Protein AF-A0A484QSN4-F1 (afdb_monomer_lite)

Foldseek 3Di:
DADPVRHDPPDDDDPDLAAEEDEDADLCVQADPVGGPPVVVVVVVVVQVPDPRYHYHYPVRVVVVVVVVVVVPDD

Structure (mmCIF, N/CA/C/O backbone):
data_AF-A0A484QSN4-F1
#
_entry.id   AF-A0A484QSN4-F1
#
loop_
_atom_site.group_PDB
_atom_site.id
_atom_site.type_symbol
_atom_site.label_atom_id
_atom_site.label_alt_id
_atom_site.label_comp_id
_atom_site.label_asym_id
_atom_site.label_entity_id
_atom_site.label_seq_id
_atom_site.pdbx_PDB_ins_code
_atom_site.Cartn_x
_atom_site.Cartn_y
_atom_site.Cartn_z
_atom_site.occupancy
_atom_site.B_iso_or_equiv
_atom_site.auth_seq_id
_atom_site.auth_comp_id
_atom_site.auth_asym_id
_atom_site.auth_atom_id
_atom_site.pdbx_PDB_model_num
ATOM 1 N N . MET A 1 1 ? 14.111 -9.872 -32.377 1.00 67.94 1 MET A N 1
ATOM 2 C CA . MET A 1 1 ? 15.284 -8.999 -32.648 1.00 67.94 1 MET A CA 1
ATOM 3 C C . MET A 1 1 ? 15.761 -9.255 -34.075 1.00 67.94 1 MET A C 1
ATOM 5 O O . MET A 1 1 ? 15.176 -10.112 -34.733 1.00 67.94 1 MET A O 1
ATOM 9 N N . VAL A 1 2 ? 16.731 -8.490 -34.584 1.00 79.38 2 VAL A N 1
ATOM 10 C CA . VAL A 1 2 ? 17.327 -8.736 -35.908 1.00 79.38 2 VAL A CA 1
ATOM 11 C C . VAL A 1 2 ? 18.833 -8.924 -35.790 1.00 79.38 2 VAL A C 1
ATOM 13 O O . VAL A 1 2 ? 19.443 -8.352 -34.886 1.00 79.38 2 VAL A O 1
ATOM 16 N N . ASP A 1 3 ? 19.407 -9.748 -36.663 1.00 83.44 3 ASP A N 1
ATOM 17 C CA . ASP A 1 3 ? 20.856 -9.924 -36.753 1.00 83.44 3 ASP A CA 1
ATOM 18 C C . ASP A 1 3 ? 21.541 -8.690 -37.378 1.00 83.44 3 ASP A C 1
ATOM 20 O O . ASP A 1 3 ? 20.906 -7.700 -37.753 1.00 83.44 3 ASP A O 1
ATOM 24 N N . GLU A 1 4 ? 22.864 -8.759 -37.506 1.00 87.25 4 GLU A N 1
ATOM 25 C CA . GLU A 1 4 ? 23.701 -7.743 -38.159 1.00 87.25 4 GLU A CA 1
ATOM 26 C C . GLU A 1 4 ? 23.372 -7.506 -39.648 1.00 87.25 4 GLU A C 1
ATOM 28 O O . GLU A 1 4 ? 23.852 -6.545 -40.252 1.00 87.25 4 GLU A O 1
ATOM 33 N N . HIS A 1 5 ? 22.506 -8.335 -40.231 1.00 83.75 5 HIS A N 1
ATOM 34 C CA . HIS A 1 5 ? 22.005 -8.240 -41.598 1.00 83.75 5 HIS A CA 1
ATOM 35 C C . HIS A 1 5 ? 20.506 -7.899 -41.670 1.00 83.75 5 HIS A C 1
ATOM 37 O O . HIS A 1 5 ? 19.948 -7.821 -42.764 1.00 83.75 5 HIS A O 1
ATOM 43 N N . GLY A 1 6 ? 19.852 -7.642 -40.533 1.00 76.44 6 GLY A N 1
ATOM 44 C CA . GLY A 1 6 ? 18.440 -7.277 -40.470 1.00 76.44 6 GLY A CA 1
ATOM 45 C C . GLY A 1 6 ? 17.461 -8.454 -40.552 1.00 76.44 6 GLY A C 1
ATOM 46 O O . GLY A 1 6 ? 16.256 -8.216 -40.644 1.00 76.44 6 GLY A O 1
ATOM 47 N N . ASN A 1 7 ? 17.924 -9.708 -40.502 1.00 85.19 7 ASN A N 1
ATOM 48 C CA . ASN A 1 7 ? 17.040 -10.873 -40.544 1.00 85.19 7 ASN A CA 1
ATOM 49 C C . ASN A 1 7 ? 16.384 -11.118 -39.175 1.00 85.19 7 ASN A C 1
ATOM 51 O O . ASN A 1 7 ? 17.062 -10.996 -38.151 1.00 85.19 7 ASN A O 1
ATOM 55 N N . PRO A 1 8 ? 15.095 -11.507 -39.115 1.00 80.06 8 PRO A N 1
ATOM 56 C CA . PRO A 1 8 ? 14.428 -11.836 -37.856 1.00 80.06 8 PRO A CA 1
ATOM 57 C C . PRO A 1 8 ? 15.100 -13.028 -37.159 1.00 80.06 8 PRO A C 1
ATOM 59 O O . PRO A 1 8 ? 15.220 -14.099 -37.748 1.00 80.06 8 PRO A O 1
ATOM 62 N N . THR A 1 9 ? 15.491 -12.874 -35.891 1.00 82.31 9 THR A N 1
ATOM 63 C CA . THR A 1 9 ? 16.230 -13.913 -35.140 1.00 82.31 9 THR A CA 1
ATOM 64 C C . THR A 1 9 ? 15.356 -15.045 -34.586 1.00 82.31 9 THR A C 1
ATOM 66 O O . THR A 1 9 ? 15.873 -15.967 -33.966 1.00 82.31 9 THR A O 1
ATOM 69 N N . GLY A 1 10 ? 14.033 -14.996 -34.773 1.00 75.38 10 GLY A N 1
ATOM 70 C CA . GLY A 1 10 ? 13.094 -15.977 -34.202 1.00 75.38 10 GLY A CA 1
ATOM 71 C C . GLY A 1 10 ? 12.887 -15.855 -32.685 1.00 75.38 10 GLY A C 1
ATOM 72 O O . GLY A 1 10 ? 12.142 -16.636 -32.101 1.00 75.38 10 GLY A O 1
ATOM 73 N N . GLU A 1 11 ? 13.521 -14.873 -32.044 1.00 77.69 11 GLU A N 1
ATOM 74 C CA . GLU A 1 11 ? 13.338 -14.562 -30.628 1.00 77.69 11 GLU A CA 1
ATOM 75 C C . GLU A 1 11 ? 12.215 -13.533 -30.450 1.00 77.69 11 GLU A C 1
ATOM 77 O O . GLU A 1 11 ? 12.379 -12.342 -30.757 1.00 77.69 11 GLU A O 1
ATOM 82 N N . ASP A 1 12 ? 11.086 -13.997 -29.917 1.00 69.44 12 ASP A N 1
ATOM 83 C CA . ASP A 1 12 ? 9.981 -13.149 -29.481 1.00 69.44 12 ASP A CA 1
ATOM 84 C C . ASP A 1 12 ? 10.224 -12.679 -28.040 1.00 69.44 12 ASP A C 1
ATOM 86 O O . ASP A 1 12 ? 10.015 -13.407 -27.068 1.00 69.44 12 ASP A O 1
ATOM 90 N N . VAL A 1 13 ? 10.679 -11.433 -27.886 1.00 67.94 13 VAL A N 1
ATOM 91 C CA . VAL A 1 13 ? 10.797 -10.792 -26.570 1.00 67.94 13 VAL A CA 1
ATOM 92 C C . VAL A 1 13 ? 9.473 -10.113 -26.240 1.00 67.94 13 VAL A C 1
ATOM 94 O O . VAL A 1 13 ? 9.173 -9.021 -26.726 1.00 67.94 13 VAL A O 1
ATOM 97 N N . PHE A 1 14 ? 8.678 -10.742 -25.381 1.00 69.06 14 PHE A N 1
ATOM 98 C CA . PHE A 1 14 ? 7.480 -10.119 -24.830 1.00 69.06 14 PHE A CA 1
ATOM 99 C C . PHE A 1 14 ? 7.868 -9.198 -23.676 1.00 69.06 14 PHE A C 1
ATOM 101 O O . PHE A 1 14 ? 8.318 -9.645 -22.623 1.00 69.06 14 PHE A O 1
ATOM 108 N N . ASN A 1 15 ? 7.666 -7.894 -23.850 1.00 69.44 15 ASN A N 1
ATOM 109 C CA . ASN A 1 15 ? 7.877 -6.922 -22.783 1.00 69.44 15 ASN A CA 1
ATOM 110 C C . ASN A 1 15 ? 6.634 -6.883 -21.875 1.00 69.44 15 ASN A C 1
ATOM 112 O O . ASN A 1 15 ? 5.831 -5.950 -21.931 1.00 69.44 15 ASN A O 1
ATOM 116 N N . PHE A 1 16 ? 6.411 -7.946 -21.098 1.00 71.69 16 PHE A N 1
ATOM 117 C CA . PHE A 1 16 ? 5.287 -8.009 -20.165 1.00 71.69 16 PHE A CA 1
ATOM 118 C C . PHE A 1 16 ? 5.690 -7.387 -18.828 1.00 71.69 16 PHE A C 1
ATOM 120 O O . PHE A 1 16 ? 6.652 -7.815 -18.194 1.00 71.69 16 PHE A O 1
ATOM 127 N N . LYS A 1 17 ? 4.938 -6.378 -18.381 1.00 71.12 17 LYS A N 1
ATOM 128 C CA . LYS A 1 17 ? 5.032 -5.840 -17.019 1.00 71.12 17 LYS A CA 1
ATOM 129 C C . LYS A 1 17 ? 3.880 -6.423 -16.203 1.00 71.12 17 LYS A C 1
ATOM 131 O O . LYS A 1 17 ? 2.782 -5.863 -16.260 1.00 71.12 17 LYS A O 1
ATOM 136 N N . PRO A 1 18 ? 4.071 -7.561 -15.514 1.00 73.81 18 PRO A N 1
ATOM 137 C CA . PRO A 1 18 ? 3.006 -8.147 -14.715 1.00 73.81 18 PRO A CA 1
ATOM 138 C C . PRO A 1 18 ? 2.598 -7.159 -13.622 1.00 73.81 18 PRO A C 1
ATOM 140 O O . PRO A 1 18 ? 3.453 -6.612 -12.928 1.00 73.81 18 PRO A O 1
ATOM 143 N N . ARG A 1 19 ? 1.290 -6.921 -13.491 1.00 87.31 19 ARG A N 1
ATOM 144 C CA . ARG A 1 19 ? 0.735 -6.265 -12.307 1.00 87.31 19 ARG A CA 1
ATOM 145 C C . ARG A 1 19 ? 0.431 -7.334 -11.275 1.00 87.31 19 ARG A C 1
ATOM 147 O O . ARG A 1 19 ? -0.267 -8.298 -11.587 1.00 87.31 19 ARG A O 1
ATOM 154 N N . ALA A 1 20 ? 0.952 -7.160 -10.072 1.00 92.31 20 ALA A N 1
ATOM 155 C CA . ALA A 1 20 ? 0.653 -8.017 -8.937 1.00 92.31 20 ALA A CA 1
ATOM 156 C C . ALA A 1 20 ? -0.071 -7.223 -7.850 1.00 92.31 20 ALA A C 1
ATOM 158 O O . ALA A 1 20 ? 0.091 -6.010 -7.751 1.00 92.31 20 ALA A O 1
ATOM 159 N N . PHE A 1 21 ? -0.834 -7.924 -7.018 1.00 95.31 21 PHE A N 1
ATOM 160 C CA . PHE A 1 21 ? -1.418 -7.366 -5.804 1.00 95.31 21 PHE A CA 1
ATOM 161 C C . PHE A 1 21 ? -0.822 -8.067 -4.592 1.00 95.31 21 PHE A C 1
ATOM 163 O O . PHE A 1 21 ? -0.691 -9.292 -4.584 1.00 95.31 21 PHE A O 1
ATOM 170 N N . ILE A 1 22 ? -0.498 -7.296 -3.560 1.00 96.50 22 ILE A N 1
ATOM 171 C CA . ILE A 1 22 ? -0.136 -7.820 -2.244 1.00 96.50 22 ILE A CA 1
ATOM 172 C C . ILE A 1 22 ? -1.191 -7.341 -1.256 1.00 96.50 22 ILE A C 1
ATOM 174 O O . ILE A 1 22 ? -1.426 -6.140 -1.137 1.00 96.50 22 ILE A O 1
ATOM 178 N N . VAL A 1 23 ? -1.802 -8.285 -0.538 1.00 97.69 23 VAL A N 1
ATOM 179 C CA . VAL A 1 23 ? -2.740 -7.988 0.548 1.00 97.69 23 VAL A CA 1
ATOM 180 C C . VAL A 1 23 ? -2.052 -8.277 1.876 1.00 97.69 23 VAL A C 1
ATOM 182 O O . VAL A 1 23 ? -1.715 -9.429 2.150 1.00 97.69 23 VAL A O 1
ATOM 185 N N . ILE A 1 24 ? -1.781 -7.240 2.670 1.00 97.12 24 ILE A N 1
ATOM 186 C CA . ILE A 1 24 ? -0.971 -7.357 3.890 1.00 97.12 24 ILE A CA 1
ATOM 187 C C . ILE A 1 24 ? -1.303 -6.271 4.920 1.00 97.12 24 ILE A C 1
ATOM 189 O O . ILE A 1 24 ? -1.484 -5.111 4.566 1.00 97.12 24 ILE A O 1
ATOM 193 N N . GLY A 1 25 ? -1.322 -6.647 6.201 1.00 96.88 25 GLY A N 1
ATOM 194 C CA . GLY A 1 25 ? -1.483 -5.720 7.328 1.00 96.88 25 GLY A CA 1
ATOM 195 C C . GLY A 1 25 ? -2.858 -5.047 7.417 1.00 96.88 25 GLY A C 1
ATOM 196 O O . GLY A 1 25 ? -3.808 -5.414 6.719 1.00 96.88 25 GLY A O 1
ATOM 197 N N . SER A 1 26 ? -2.963 -4.058 8.303 1.00 97.06 26 SER A 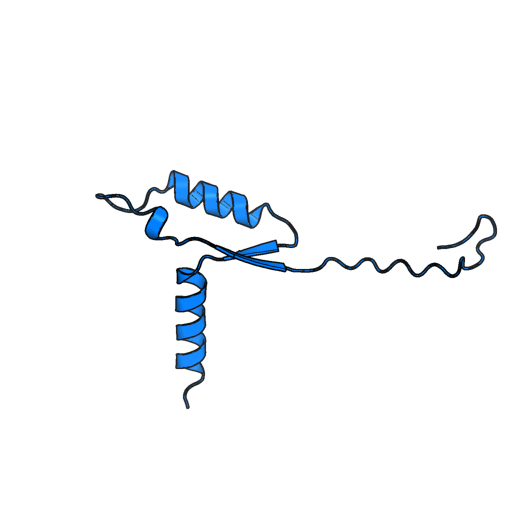N 1
ATOM 198 C CA . SER A 1 26 ? -4.161 -3.246 8.550 1.00 97.06 26 SER A CA 1
ATOM 199 C C . SER A 1 26 ? -3.797 -1.785 8.823 1.00 97.06 26 SER A C 1
ATOM 201 O O . SER A 1 26 ? -2.815 -1.494 9.503 1.00 97.06 26 SER A O 1
ATOM 203 N N . LEU A 1 27 ? -4.632 -0.848 8.362 1.00 95.38 27 LEU A N 1
ATOM 204 C CA . LEU A 1 27 ? -4.488 0.580 8.675 1.00 95.38 27 LEU A CA 1
ATOM 205 C C . LEU A 1 27 ? -4.615 0.863 10.181 1.00 95.38 27 LEU A C 1
ATOM 207 O O . LEU A 1 27 ? -4.052 1.842 10.674 1.00 95.38 27 LEU A O 1
ATOM 211 N N . ASN A 1 28 ? -5.295 -0.012 10.930 1.00 95.19 28 ASN A N 1
ATOM 212 C CA . ASN A 1 28 ? -5.395 0.094 12.386 1.00 95.19 28 ASN A CA 1
ATOM 213 C C . ASN A 1 28 ? -4.039 -0.027 13.094 1.00 95.19 28 ASN A C 1
ATOM 215 O O . ASN A 1 28 ? -3.903 0.461 14.211 1.00 95.19 28 ASN A O 1
ATOM 219 N N . GLU A 1 29 ? -3.016 -0.603 12.457 1.00 95.62 29 GLU A N 1
ATOM 220 C CA . GLU A 1 29 ? -1.655 -0.653 13.010 1.00 95.62 29 GLU A CA 1
ATOM 221 C C . GLU A 1 29 ? -1.021 0.746 13.149 1.00 95.62 29 GLU A C 1
ATOM 223 O O . GLU A 1 29 ? -0.051 0.933 13.890 1.00 95.62 29 GLU A O 1
ATOM 228 N N . PHE A 1 30 ? -1.579 1.756 12.471 1.00 96.69 30 PHE A N 1
ATOM 229 C CA . PHE A 1 30 ? -1.175 3.156 12.603 1.00 96.69 30 PHE A CA 1
ATOM 230 C C . PHE A 1 30 ? -1.954 3.915 13.684 1.00 96.69 30 PHE A C 1
ATOM 232 O O . PHE A 1 30 ? -1.633 5.075 13.952 1.00 96.69 30 PHE A O 1
ATOM 239 N N . MET A 1 31 ? -2.950 3.295 14.321 1.00 96.44 31 MET A N 1
ATOM 240 C CA . MET A 1 31 ? -3.724 3.908 15.399 1.00 96.44 31 MET A CA 1
ATOM 241 C C . MET A 1 31 ? -2.967 3.811 16.726 1.00 96.44 31 MET A C 1
ATOM 243 O O . MET A 1 31 ? -2.605 2.728 17.178 1.00 96.44 31 MET A O 1
ATOM 247 N N . GLY A 1 32 ? -2.737 4.955 17.364 1.00 93.88 32 GLY A N 1
ATOM 248 C CA . GLY A 1 32 ? -2.303 5.051 18.756 1.00 93.88 32 GLY A CA 1
ATOM 249 C C . GLY A 1 32 ? -3.453 5.457 19.677 1.00 93.88 32 GLY A C 1
ATOM 250 O O . GLY A 1 32 ? -4.554 5.767 19.223 1.00 93.88 32 GLY A O 1
ATOM 251 N N . GLU A 1 33 ? -3.181 5.523 20.981 1.00 93.25 33 GLU A N 1
ATOM 252 C CA . GLU A 1 33 ? -4.182 5.875 22.005 1.00 93.25 33 GLU A CA 1
ATOM 253 C C . GLU A 1 33 ? -4.868 7.228 21.755 1.00 93.25 33 GLU A C 1
ATOM 255 O O . GLU A 1 33 ? -6.036 7.406 22.087 1.00 93.25 33 GLU A O 1
ATOM 260 N N . GLN A 1 34 ? -4.151 8.179 21.150 1.00 94.75 34 GLN A N 1
ATOM 261 C CA . GLN A 1 34 ? -4.634 9.539 20.882 1.00 94.75 34 GLN A CA 1
ATOM 262 C C . GLN A 1 34 ? -4.983 9.781 19.404 1.00 94.75 34 GLN A C 1
ATOM 264 O O . GLN A 1 34 ? -5.173 10.924 18.992 1.00 94.75 34 GLN A O 1
ATOM 269 N N . GLY A 1 35 ? -5.070 8.719 18.595 1.00 94.94 35 GLY A N 1
ATOM 270 C CA . GLY A 1 35 ? -5.425 8.792 17.177 1.00 94.94 35 GLY A CA 1
ATOM 271 C C . GLY A 1 35 ? -4.329 8.297 16.235 1.00 94.94 35 GLY A C 1
ATOM 272 O O . GLY A 1 35 ? -3.404 7.590 16.630 1.00 94.94 35 GLY A O 1
ATOM 273 N N . VAL A 1 36 ? -4.460 8.645 14.954 1.00 97.06 36 VAL A N 1
ATOM 274 C CA . VAL A 1 36 ? -3.584 8.157 13.876 1.00 97.06 36 VAL A CA 1
ATOM 275 C C . VAL A 1 36 ? -2.170 8.723 14.013 1.00 97.06 36 VAL A C 1
ATOM 277 O O . VAL A 1 36 ? -1.975 9.939 14.060 1.00 97.06 36 VAL A O 1
ATOM 280 N N . ASN A 1 37 ? -1.168 7.850 13.950 1.00 97.75 37 ASN A N 1
ATOM 281 C CA . ASN A 1 37 ? 0.216 8.240 13.726 1.00 97.75 37 ASN A CA 1
ATOM 282 C C . ASN A 1 37 ? 0.415 8.653 12.255 1.00 97.75 37 ASN A C 1
ATOM 284 O O . ASN A 1 37 ? 0.621 7.816 11.373 1.00 97.75 37 ASN A O 1
ATOM 288 N N . GLN A 1 38 ? 0.342 9.961 12.004 1.00 97.31 38 GLN A N 1
ATOM 289 C CA . GLN A 1 38 ? 0.401 10.550 10.661 1.00 97.31 38 GLN A C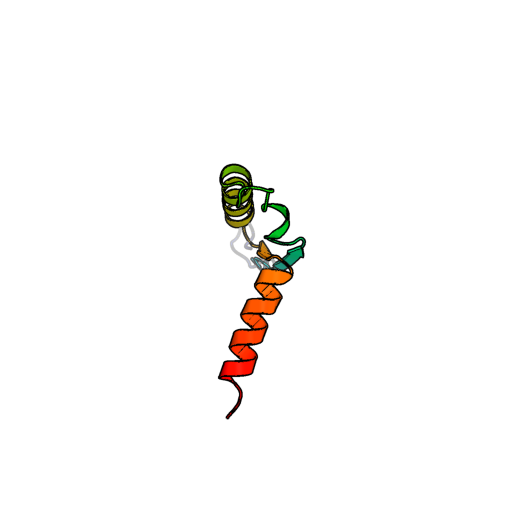A 1
ATOM 290 C C . GLN A 1 38 ? 1.718 10.259 9.930 1.00 97.31 38 GLN A C 1
ATOM 292 O O . GLN A 1 38 ? 1.703 10.028 8.723 1.00 97.31 38 GLN A O 1
ATOM 297 N N . ASP A 1 39 ? 2.845 10.226 10.643 1.00 97.56 39 ASP A N 1
ATOM 298 C CA . ASP A 1 39 ? 4.157 9.995 10.032 1.00 97.56 39 ASP A CA 1
ATOM 299 C C . ASP A 1 39 ? 4.308 8.553 9.542 1.00 97.56 39 ASP A C 1
ATOM 301 O O . ASP A 1 39 ? 4.795 8.321 8.431 1.00 97.56 39 ASP A O 1
ATOM 305 N N . LYS A 1 40 ? 3.841 7.575 10.330 1.00 97.06 40 LYS A N 1
ATOM 306 C CA . LYS A 1 40 ? 3.827 6.164 9.919 1.00 97.06 40 LYS A CA 1
ATOM 307 C C . LYS A 1 40 ? 2.888 5.934 8.742 1.00 97.06 40 LYS A C 1
ATOM 309 O O . LYS A 1 40 ? 3.302 5.311 7.767 1.00 97.06 40 LYS A O 1
ATOM 314 N N . LEU A 1 41 ? 1.671 6.481 8.808 1.00 97.50 41 LEU A N 1
ATOM 315 C CA . LEU A 1 41 ? 0.705 6.377 7.717 1.00 97.50 41 LEU A CA 1
ATOM 316 C C . LEU A 1 41 ? 1.270 6.992 6.430 1.00 97.50 41 LEU A C 1
ATOM 318 O O . LEU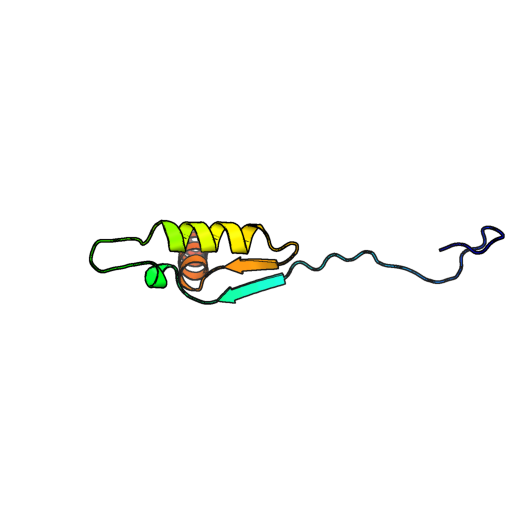 A 1 41 ? 1.305 6.336 5.395 1.00 97.50 41 LEU A O 1
ATOM 322 N N . ARG A 1 42 ? 1.802 8.218 6.497 1.00 97.62 42 ARG A N 1
ATOM 323 C CA . ARG A 1 42 ? 2.431 8.877 5.344 1.00 97.62 42 ARG A CA 1
ATOM 324 C C . ARG A 1 42 ? 3.593 8.060 4.783 1.00 97.62 42 ARG A C 1
ATOM 326 O O . ARG A 1 42 ? 3.713 7.942 3.568 1.00 97.62 42 ARG A O 1
ATOM 333 N N . SER A 1 43 ? 4.442 7.506 5.644 1.00 97.88 43 SER A N 1
ATOM 334 C CA . SER A 1 43 ? 5.572 6.675 5.211 1.00 97.88 43 SER A CA 1
ATOM 335 C C . SER A 1 43 ? 5.098 5.414 4.487 1.00 97.88 43 SER A C 1
ATOM 337 O O . SER A 1 43 ? 5.663 5.059 3.455 1.00 97.88 43 SER A O 1
ATOM 339 N N . PHE A 1 44 ? 4.034 4.775 4.980 1.00 97.44 44 PHE A N 1
ATOM 340 C CA . PHE A 1 44 ? 3.411 3.629 4.323 1.00 97.44 44 PHE A CA 1
ATOM 341 C C . PHE A 1 44 ? 2.843 3.990 2.943 1.00 97.44 44 PHE A C 1
ATOM 343 O O . PHE A 1 44 ? 3.138 3.304 1.965 1.00 97.44 44 PHE A O 1
ATOM 350 N N . GLU A 1 45 ? 2.105 5.097 2.839 1.00 97.44 45 GLU A N 1
ATOM 351 C CA . GLU A 1 45 ? 1.537 5.576 1.572 1.00 97.44 45 GLU A CA 1
ATOM 352 C C . GLU A 1 45 ? 2.615 5.877 0.523 1.00 97.44 45 GLU A C 1
ATOM 354 O O . GLU A 1 45 ? 2.515 5.457 -0.635 1.00 97.44 45 GLU A O 1
ATOM 359 N N . LEU A 1 46 ? 3.681 6.569 0.938 1.00 98.06 46 LEU A N 1
ATOM 360 C CA . LEU A 1 46 ? 4.825 6.861 0.077 1.00 98.06 46 LEU A CA 1
ATOM 361 C C . LEU A 1 46 ? 5.524 5.575 -0.369 1.00 98.06 46 LEU A C 1
ATOM 363 O O . LEU A 1 46 ? 5.833 5.429 -1.551 1.00 98.06 46 LEU A O 1
ATOM 367 N N . TYR A 1 47 ? 5.731 4.632 0.554 1.00 97.31 47 TYR A N 1
ATOM 368 C CA . TYR A 1 47 ? 6.336 3.342 0.247 1.00 97.31 47 TYR A CA 1
ATOM 369 C C . TYR A 1 47 ? 5.517 2.578 -0.795 1.00 97.31 47 TYR A C 1
ATOM 371 O O . TYR A 1 47 ? 6.056 2.265 -1.857 1.00 97.31 47 TYR A O 1
ATOM 379 N N . ARG A 1 48 ? 4.219 2.339 -0.557 1.00 96.00 48 ARG A N 1
ATOM 380 C CA . ARG A 1 48 ? 3.395 1.545 -1.485 1.00 96.00 48 ARG A CA 1
ATOM 381 C C . ARG A 1 48 ? 3.268 2.180 -2.865 1.00 96.00 48 ARG A C 1
ATOM 383 O O . ARG A 1 48 ? 3.294 1.465 -3.856 1.00 96.00 48 ARG A O 1
ATOM 390 N N . THR A 1 49 ? 3.209 3.510 -2.931 1.00 95.94 49 THR A N 1
ATOM 391 C CA . THR A 1 49 ? 3.125 4.250 -4.202 1.00 95.94 49 THR A CA 1
ATOM 392 C C . THR A 1 49 ? 4.447 4.223 -4.974 1.00 95.94 49 THR A C 1
ATOM 394 O O . THR A 1 49 ? 4.453 4.316 -6.198 1.00 95.94 49 THR A O 1
ATOM 397 N N . SER A 1 50 ? 5.583 4.091 -4.279 1.00 96.81 50 SER A N 1
ATOM 398 C CA . SER A 1 50 ? 6.902 4.037 -4.921 1.00 96.81 50 SER A CA 1
ATOM 399 C C . SER A 1 50 ? 7.187 2.709 -5.637 1.00 96.81 50 SER A C 1
ATOM 401 O O . SER A 1 50 ? 8.021 2.668 -6.546 1.00 96.81 50 SER A O 1
ATOM 403 N N . ILE A 1 51 ? 6.502 1.623 -5.259 1.00 94.62 51 ILE A N 1
ATOM 404 C CA . ILE A 1 51 ? 6.714 0.303 -5.856 1.00 94.62 51 ILE A CA 1
ATOM 405 C C . ILE A 1 51 ? 6.006 0.231 -7.211 1.00 94.62 51 ILE A C 1
ATOM 407 O O . ILE A 1 51 ? 4.796 0.385 -7.326 1.00 94.62 51 ILE A O 1
ATOM 411 N N . THR A 1 52 ? 6.771 -0.028 -8.270 1.00 92.38 52 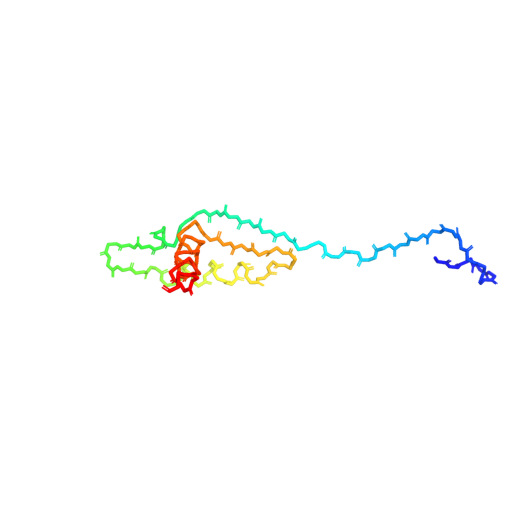THR A N 1
ATOM 412 C CA . THR A 1 52 ? 6.224 -0.123 -9.628 1.00 92.38 52 THR A CA 1
ATOM 413 C C . THR A 1 52 ? 5.778 -1.548 -9.940 1.00 92.38 52 THR A C 1
ATOM 415 O O . THR A 1 52 ? 6.543 -2.492 -9.768 1.00 92.38 52 THR A O 1
ATOM 418 N N . GLY A 1 53 ? 4.564 -1.700 -10.476 1.00 92.38 53 GLY A N 1
ATOM 419 C CA . GLY A 1 53 ? 4.036 -2.992 -10.936 1.00 92.38 53 GLY A CA 1
ATOM 420 C C . GLY A 1 53 ? 3.448 -3.872 -9.831 1.00 92.38 53 GLY A C 1
ATOM 421 O O . GLY A 1 53 ? 2.969 -4.965 -10.126 1.00 92.38 53 GLY A O 1
ATOM 422 N N . ILE A 1 54 ? 3.441 -3.399 -8.583 1.00 94.31 54 ILE A N 1
ATOM 423 C CA . ILE A 1 54 ? 2.820 -4.089 -7.455 1.00 94.31 54 ILE A CA 1
ATOM 424 C C . ILE A 1 54 ? 1.910 -3.110 -6.724 1.00 94.31 54 ILE A C 1
ATOM 426 O O . ILE A 1 54 ? 2.377 -2.094 -6.219 1.00 94.31 54 ILE A O 1
ATOM 430 N N . ASP A 1 55 ? 0.633 -3.455 -6.630 1.00 95.44 55 ASP A N 1
ATOM 431 C CA . ASP A 1 55 ? -0.355 -2.713 -5.860 1.00 95.44 55 ASP A CA 1
ATOM 432 C C . ASP A 1 55 ? -0.452 -3.330 -4.451 1.00 95.44 55 ASP A C 1
ATOM 434 O O . ASP A 1 55 ? -0.832 -4.493 -4.288 1.00 95.44 55 ASP A O 1
ATOM 438 N N . ILE A 1 56 ? -0.080 -2.568 -3.417 1.00 97.19 56 ILE A N 1
ATOM 439 C CA . ILE A 1 56 ? -0.130 -3.015 -2.014 1.00 97.19 56 ILE A CA 1
ATOM 440 C C . ILE A 1 56 ? -1.397 -2.471 -1.347 1.00 97.19 56 ILE A C 1
ATOM 442 O O . ILE A 1 56 ? -1.611 -1.258 -1.287 1.00 97.19 56 ILE A O 1
ATOM 446 N N . MET A 1 57 ? -2.210 -3.373 -0.802 1.00 97.06 57 MET A N 1
ATOM 447 C CA . MET A 1 57 ? -3.481 -3.075 -0.142 1.00 97.06 57 MET A CA 1
ATOM 448 C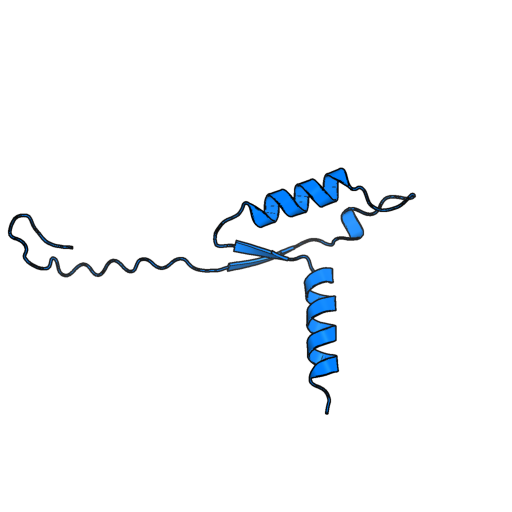 C . MET A 1 57 ? -3.544 -3.770 1.221 1.00 97.06 57 MET A C 1
ATOM 450 O O . MET A 1 57 ? -3.026 -4.872 1.390 1.00 97.06 57 MET A O 1
ATOM 454 N N . THR A 1 58 ? -4.180 -3.146 2.206 1.00 98.00 58 THR A N 1
ATOM 455 C CA . THR A 1 58 ? -4.386 -3.759 3.523 1.00 98.00 58 THR A CA 1
ATOM 456 C C . THR A 1 58 ? -5.660 -4.603 3.556 1.00 98.00 58 THR A C 1
ATOM 458 O O . THR A 1 58 ? -6.541 -4.464 2.702 1.00 98.00 58 THR A O 1
ATOM 461 N N . PHE A 1 59 ? -5.777 -5.508 4.532 1.00 98.12 59 PHE A N 1
ATOM 462 C CA . PHE A 1 59 ? -6.952 -6.382 4.646 1.00 98.12 59 PHE A CA 1
ATOM 463 C C . PHE A 1 59 ? -8.250 -5.599 4.877 1.00 98.12 59 PHE A C 1
ATOM 465 O O . PHE A 1 59 ? -9.283 -5.924 4.295 1.00 98.12 59 PHE A O 1
ATOM 472 N N . ASP A 1 60 ? -8.196 -4.559 5.703 1.00 96.69 60 ASP A N 1
ATOM 473 C CA . ASP A 1 60 ? -9.322 -3.668 5.983 1.00 96.69 60 ASP A CA 1
ATOM 474 C C . ASP A 1 60 ? -9.686 -2.784 4.781 1.00 96.69 60 ASP A C 1
ATOM 476 O O . ASP A 1 60 ? -10.871 -2.629 4.487 1.00 96.69 60 ASP A O 1
ATOM 480 N N . GLU A 1 61 ? -8.703 -2.287 4.022 1.00 96.12 61 GLU A N 1
ATOM 481 C CA . GLU A 1 61 ? -8.962 -1.559 2.771 1.00 96.12 61 GLU A CA 1
ATOM 482 C C . GLU A 1 61 ? -9.676 -2.458 1.747 1.00 96.12 61 GLU A C 1
ATOM 484 O O . GLU A 1 61 ? -10.682 -2.053 1.155 1.00 96.12 61 GLU A O 1
ATOM 489 N N . LEU A 1 62 ? -9.205 -3.700 1.572 1.00 96.88 62 LEU A N 1
ATOM 490 C CA . LEU A 1 62 ? -9.846 -4.674 0.687 1.00 96.88 62 LEU A CA 1
ATOM 491 C C . LEU A 1 62 ? -11.279 -4.982 1.132 1.00 96.88 62 LEU A C 1
ATOM 493 O O . LEU A 1 62 ? -12.187 -5.030 0.295 1.00 96.88 62 LEU A O 1
ATOM 497 N N . TYR A 1 63 ? -11.482 -5.205 2.431 1.00 96.25 63 TYR A N 1
ATOM 498 C CA . TYR A 1 63 ? -12.793 -5.516 2.987 1.00 96.25 63 TYR A CA 1
ATOM 499 C C . TYR A 1 63 ? -13.788 -4.379 2.751 1.00 96.25 63 TYR A C 1
ATOM 501 O O . TYR A 1 63 ? -14.851 -4.619 2.176 1.00 96.25 63 TYR A O 1
ATOM 509 N N . GLU A 1 64 ? -13.439 -3.145 3.124 1.00 95.06 64 GLU A N 1
ATOM 510 C CA . GLU A 1 64 ? -14.337 -2.000 2.960 1.00 95.06 64 GLU A CA 1
ATOM 511 C C . GLU A 1 64 ? -14.670 -1.768 1.482 1.00 95.06 64 GLU A C 1
ATOM 513 O O . GLU A 1 64 ? -15.842 -1.642 1.124 1.00 95.06 64 GLU A O 1
ATOM 518 N N . ARG A 1 65 ? -13.675 -1.828 0.586 1.00 94.31 65 ARG A N 1
ATOM 519 C CA . ARG A 1 65 ? -13.907 -1.726 -0.865 1.00 94.31 65 ARG A CA 1
ATOM 520 C C . ARG A 1 65 ? -14.856 -2.801 -1.384 1.00 94.31 65 ARG A C 1
ATOM 522 O O . ARG A 1 65 ? -15.793 -2.493 -2.119 1.00 94.31 65 ARG A O 1
ATOM 529 N N . SER A 1 66 ? -14.631 -4.050 -0.989 1.00 95.62 66 SER A N 1
ATOM 530 C CA . SER A 1 66 ? -15.462 -5.180 -1.415 1.00 95.62 66 SER A CA 1
ATOM 531 C C . SER A 1 66 ? -16.893 -5.035 -0.905 1.00 95.62 66 SER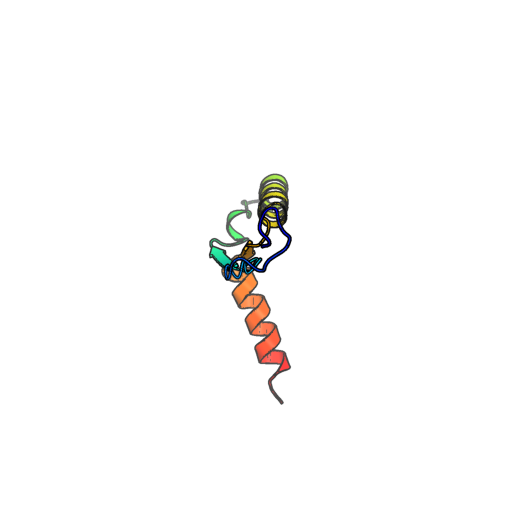 A C 1
ATOM 533 O O . SER A 1 66 ? -17.841 -5.252 -1.656 1.00 95.62 66 SER A O 1
ATOM 535 N N . LYS A 1 67 ? -17.060 -4.598 0.346 1.00 94.69 67 LYS A N 1
ATOM 536 C CA . LYS A 1 67 ? -18.364 -4.331 0.952 1.00 94.69 67 LYS A CA 1
ATOM 537 C C . LYS A 1 67 ? -19.153 -3.292 0.155 1.00 94.69 67 LYS A C 1
ATOM 539 O O . LYS A 1 67 ? -20.317 -3.541 -0.150 1.00 94.69 67 LYS A O 1
ATOM 544 N N . PHE A 1 68 ? -18.534 -2.173 -0.235 1.00 90.44 68 PHE A N 1
ATOM 545 C CA . PHE A 1 68 ? -19.195 -1.162 -1.072 1.00 90.44 68 PHE A CA 1
ATOM 546 C C . PHE A 1 68 ? -19.623 -1.716 -2.433 1.00 90.44 68 PHE A C 1
ATOM 548 O O . PHE A 1 68 ? -20.754 -1.477 -2.853 1.00 90.44 68 PHE A O 1
ATOM 555 N N . ILE A 1 69 ? -18.754 -2.488 -3.095 1.00 92.88 69 ILE A N 1
ATOM 556 C CA . ILE A 1 69 ? -19.064 -3.112 -4.389 1.00 92.88 69 ILE A CA 1
ATOM 557 C C . ILE A 1 69 ? -20.279 -4.033 -4.257 1.00 92.88 69 ILE A C 1
ATOM 559 O O . ILE A 1 69 ? -21.225 -3.908 -5.030 1.00 92.88 69 ILE A O 1
ATOM 563 N N . VAL A 1 70 ? -20.292 -4.910 -3.250 1.00 93.69 70 VAL A N 1
ATOM 564 C CA . VAL A 1 70 ? -21.392 -5.860 -3.029 1.00 93.69 70 VAL A CA 1
ATOM 565 C C . VAL A 1 70 ? -22.706 -5.142 -2.727 1.00 93.69 70 VAL A C 1
ATOM 567 O O . VAL A 1 70 ? -23.726 -5.491 -3.313 1.00 93.69 70 VAL A O 1
ATOM 570 N N . VAL A 1 71 ? -22.684 -4.119 -1.866 1.00 91.94 71 VAL A N 1
ATOM 571 C CA . VAL A 1 71 ? -23.879 -3.318 -1.554 1.00 91.94 71 VAL A CA 1
ATOM 572 C C . VAL A 1 71 ? -24.408 -2.613 -2.805 1.00 91.94 71 VAL A C 1
ATOM 574 O O . VAL A 1 71 ? -25.608 -2.624 -3.042 1.00 91.94 71 VAL A O 1
ATOM 577 N N . SER A 1 72 ? -23.529 -2.045 -3.637 1.00 86.75 72 SER A N 1
ATOM 578 C CA . SER A 1 72 ? -23.936 -1.390 -4.892 1.00 86.75 72 SER A CA 1
ATOM 579 C C . SER A 1 72 ? -24.437 -2.355 -5.971 1.00 86.75 72 SER A C 1
ATOM 581 O O . SER A 1 72 ? -25.126 -1.933 -6.894 1.00 86.75 72 SER A O 1
ATOM 583 N N . ALA A 1 73 ? -24.073 -3.635 -5.871 1.00 84.75 73 ALA A N 1
ATOM 584 C CA . ALA A 1 73 ? -24.471 -4.679 -6.807 1.00 84.75 73 ALA A CA 1
ATOM 585 C C . ALA A 1 73 ? -25.783 -5.378 -6.406 1.00 84.75 73 ALA A C 1
ATOM 587 O O . ALA A 1 73 ? -26.277 -6.210 -7.168 1.00 84.75 73 ALA A O 1
ATOM 588 N N . GLN A 1 74 ? -26.340 -5.075 -5.227 1.00 69.12 74 GLN A N 1
ATOM 589 C CA . GLN A 1 74 ? -27.670 -5.548 -4.851 1.00 69.12 74 GLN A CA 1
ATOM 590 C C . GLN A 1 74 ? -28.750 -4.740 -5.595 1.00 69.12 74 GLN A C 1
ATOM 592 O O . GLN A 1 74 ? -28.644 -3.515 -5.651 1.00 69.12 74 GLN A O 1
ATOM 597 N N . PRO A 1 75 ? -29.743 -5.421 -6.199 1.00 60.00 75 PRO A N 1
ATOM 598 C CA . PRO A 1 75 ? -30.798 -4.794 -6.995 1.00 60.00 75 PRO A CA 1
ATOM 599 C C . PRO A 1 75 ? -31.759 -3.934 -6.168 1.00 60.00 75 PRO A C 1
ATOM 601 O O . PRO A 1 75 ? -31.964 -4.242 -4.970 1.00 60.00 75 PRO A O 1
#

Secondary structure (DSSP, 8-state):
-B-TTS-B-S---------EEEE---GGGGEETTEE-HHHHHHHHHHHHHSSSEEEE-HHHHHHHHHHHHHHT--

Organism: NCBI:txid1297885

pLDDT: mean 89.88, std 9.97, range [60.0, 98.12]

Sequence (75 aa):
MVDEHGNPTGEDVFNFKPRAFIVIGSLNEFMGEQGVNQDKLRSFELYRTSITGIDIMTFDELYERSKFIVVSAQP

Radius of gyration: 21.37 Å; chains: 1; bounding box: 54×26×64 Å

InterPro domains:
  IPR025359 Shedu protein SduA, C-terminal [PF14082] (4-63)